Protein AF-A0A821DQD2-F1 (afdb_monomer_lite)

Secondary structure (DSSP, 8-state):
--------PPEEEEEE--SHHHHHHHHHHHHHHGGGEEEEEEP--

Foldseek 3Di:
DDPPPPPQAAAEAEQEAPDPVSVVVVVVVCVVQPPNHDYHYDHPD

pLDDT: mean 86.46, std 15.79, range [37.25, 97.44]

Structure (mmCIF, N/CA/C/O backbone):
data_AF-A0A821DQD2-F1
#
_entry.id   AF-A0A821DQD2-F1
#
loop_
_atom_site.group_PDB
_atom_site.id
_atom_site.type_symbol
_atom_site.label_atom_id
_atom_site.label_alt_id
_atom_site.label_comp_id
_atom_site.label_asym_id
_atom_site.label_entity_id
_atom_site.label_seq_id
_atom_site.pdbx_PDB_ins_c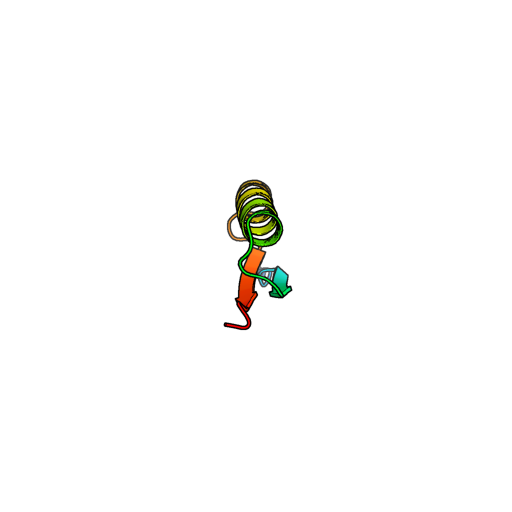ode
_atom_site.Cartn_x
_atom_site.Cartn_y
_atom_site.Cartn_z
_atom_site.occupancy
_atom_site.B_iso_or_equiv
_atom_site.auth_seq_id
_atom_site.auth_comp_id
_atom_site.auth_asym_id
_atom_site.auth_atom_id
_atom_site.pdbx_PDB_model_num
ATOM 1 N N . MET A 1 1 ? -24.586 2.523 32.007 1.00 37.25 1 MET A N 1
ATOM 2 C CA . MET A 1 1 ? -24.468 2.489 30.533 1.00 37.25 1 MET A CA 1
ATOM 3 C C . MET A 1 1 ? -23.010 2.252 30.192 1.00 37.25 1 MET A C 1
ATOM 5 O O . MET A 1 1 ? -22.203 3.141 30.417 1.00 37.25 1 MET A O 1
ATOM 9 N N . ALA A 1 2 ? -22.662 1.042 29.756 1.00 42.78 2 ALA A N 1
ATOM 10 C CA . ALA A 1 2 ? -21.331 0.760 29.235 1.00 42.78 2 ALA A CA 1
ATOM 11 C C . ALA A 1 2 ? -21.290 1.268 27.791 1.00 42.78 2 ALA A C 1
ATOM 13 O O . ALA A 1 2 ? -21.949 0.708 26.921 1.00 42.78 2 ALA A O 1
ATOM 14 N N . THR A 1 3 ? -20.580 2.364 27.545 1.00 53.00 3 THR A N 1
ATOM 15 C CA . THR A 1 3 ? -20.194 2.760 26.191 1.00 53.00 3 THR A CA 1
ATOM 16 C C . THR A 1 3 ? -19.158 1.751 25.718 1.00 53.00 3 THR A C 1
ATOM 18 O O . THR A 1 3 ? -17.978 1.863 26.046 1.00 53.00 3 THR A O 1
ATOM 21 N N . THR A 1 4 ? -19.603 0.718 25.008 1.00 54.19 4 THR A N 1
ATOM 22 C CA . THR A 1 4 ? -18.721 -0.118 24.199 1.00 54.19 4 THR A CA 1
ATOM 23 C C . THR A 1 4 ? -18.091 0.785 23.153 1.00 54.19 4 THR A C 1
ATOM 25 O O . THR A 1 4 ? -18.748 1.212 22.208 1.00 54.19 4 THR A O 1
ATOM 28 N N . THR A 1 5 ? -16.827 1.133 23.363 1.00 60.03 5 THR A N 1
ATOM 29 C CA . THR A 1 5 ? -15.984 1.755 22.351 1.00 60.03 5 THR A CA 1
ATOM 30 C C . THR A 1 5 ? -15.902 0.753 21.206 1.00 60.03 5 THR A C 1
ATOM 32 O O . THR A 1 5 ? -15.165 -0.227 21.298 1.00 60.03 5 THR A O 1
ATOM 35 N N . GLU A 1 6 ? -16.722 0.922 20.168 1.00 61.53 6 GLU A N 1
ATOM 36 C CA . GLU A 1 6 ? -16.576 0.151 18.939 1.00 61.53 6 GLU A CA 1
ATOM 37 C C . GLU A 1 6 ? -15.167 0.424 18.421 1.00 61.53 6 GLU A C 1
ATOM 39 O O . GLU A 1 6 ? -14.848 1.518 17.950 1.00 61.53 6 GLU A O 1
ATOM 44 N N . VAL A 1 7 ? -14.279 -0.553 18.593 1.00 63.31 7 VAL A N 1
ATOM 45 C CA . VAL A 1 7 ? -12.946 -0.511 18.008 1.00 63.31 7 VAL A CA 1
ATOM 46 C C . VAL A 1 7 ? -13.165 -0.678 16.512 1.00 63.31 7 VAL A C 1
ATOM 48 O O . VAL A 1 7 ? -13.209 -1.796 16.004 1.00 63.31 7 VAL A O 1
ATOM 51 N N . SER A 1 8 ? -13.403 0.443 15.826 1.00 78.62 8 SER A N 1
ATOM 52 C CA . SER A 1 8 ? -13.547 0.486 14.377 1.00 78.62 8 SER A CA 1
ATOM 53 C C . SER A 1 8 ? -12.307 -0.165 13.782 1.00 78.62 8 SER A C 1
ATOM 55 O O . SER A 1 8 ? -11.185 0.313 13.981 1.00 78.62 8 SER A O 1
ATOM 57 N N . GLN A 1 9 ? -12.499 -1.325 13.156 1.00 86.25 9 GLN A N 1
ATOM 58 C CA . GLN A 1 9 ? -11.389 -2.063 12.581 1.00 86.25 9 GLN A CA 1
ATOM 59 C C . GLN A 1 9 ? -10.746 -1.209 11.482 1.00 86.25 9 GLN A C 1
ATOM 61 O O . GLN A 1 9 ? -11.464 -0.573 10.707 1.00 86.25 9 GLN A O 1
ATOM 66 N N . PRO A 1 10 ? -9.406 -1.155 11.416 1.00 90.25 10 PRO A N 1
ATOM 67 C CA . PRO A 1 10 ? -8.724 -0.334 10.430 1.00 90.25 10 PRO A CA 1
ATOM 68 C C . PRO A 1 10 ? -9.031 -0.831 9.015 1.00 90.25 10 PRO A C 1
ATOM 70 O O . PRO A 1 10 ? -9.070 -2.038 8.766 1.00 90.25 10 PRO A O 1
ATOM 73 N N . LEU A 1 11 ? -9.193 0.101 8.076 1.00 93.00 11 LEU A N 1
ATOM 74 C CA . LEU A 1 11 ? -9.321 -0.203 6.656 1.00 93.00 11 LEU A CA 1
ATOM 75 C C . LEU A 1 11 ? -8.037 -0.882 6.171 1.00 93.00 11 LEU A C 1
ATOM 77 O O . LEU A 1 11 ? -6.951 -0.314 6.285 1.00 93.00 11 LEU A O 1
ATOM 81 N N . ILE A 1 12 ? -8.153 -2.087 5.619 1.00 95.38 12 ILE A N 1
ATOM 82 C CA . ILE A 1 12 ? -7.007 -2.818 5.077 1.00 95.38 12 ILE A CA 1
ATOM 83 C C . ILE A 1 12 ? -6.840 -2.451 3.604 1.00 95.38 12 ILE A C 1
ATOM 85 O O . ILE A 1 12 ? -7.757 -2.645 2.808 1.00 95.38 12 ILE A O 1
ATOM 89 N N . VAL A 1 13 ? -5.661 -1.950 3.239 1.00 96.12 13 VAL A N 1
ATOM 90 C CA . VAL A 1 13 ? -5.314 -1.578 1.863 1.00 96.12 13 VAL A CA 1
ATOM 91 C C . VAL A 1 13 ? -4.105 -2.381 1.417 1.00 96.12 13 VAL A C 1
ATOM 93 O O . VAL A 1 13 ? -3.070 -2.382 2.080 1.00 96.12 13 VAL A O 1
ATOM 96 N N . VAL A 1 14 ? -4.235 -3.063 0.283 1.00 96.06 14 VAL A N 1
ATOM 97 C CA . VAL A 1 14 ? -3.152 -3.842 -0.318 1.00 96.06 14 VAL A CA 1
ATOM 98 C C . VAL A 1 14 ? -2.602 -3.079 -1.516 1.00 96.06 14 VAL A C 1
ATOM 100 O O . VAL A 1 14 ? -3.347 -2.745 -2.435 1.00 96.06 14 VAL A O 1
ATOM 103 N N . VAL A 1 15 ? -1.299 -2.809 -1.508 1.00 95.81 15 VAL A N 1
ATOM 104 C CA . VAL A 1 15 ? -0.592 -2.115 -2.589 1.00 95.81 15 VAL A CA 1
ATOM 105 C C . VAL A 1 15 ? 0.318 -3.111 -3.292 1.00 95.81 15 VAL A C 1
ATOM 107 O O . VAL A 1 15 ? 1.292 -3.591 -2.717 1.00 95.81 15 VAL A O 1
ATOM 110 N N . SER A 1 16 ? -0.008 -3.429 -4.544 1.00 92.19 16 SER A N 1
ATOM 111 C CA . SER A 1 16 ? 0.813 -4.288 -5.399 1.00 92.19 16 SER A CA 1
ATOM 112 C C . SER A 1 16 ? 1.828 -3.434 -6.161 1.00 92.19 16 SER A C 1
ATOM 114 O O . SER A 1 16 ? 1.508 -2.869 -7.207 1.00 92.19 16 SER A O 1
ATOM 116 N N . GLY A 1 17 ? 3.043 -3.330 -5.624 1.00 90.50 17 GLY A N 1
ATOM 117 C CA . GLY A 1 17 ? 4.164 -2.594 -6.206 1.00 90.50 17 GLY A CA 1
ATOM 118 C C . GLY A 1 17 ? 4.907 -1.732 -5.181 1.00 90.50 17 GLY A C 1
ATOM 119 O O . GLY A 1 17 ? 4.392 -0.709 -4.738 1.00 90.50 17 GLY A O 1
ATOM 120 N N . GLY A 1 18 ? 6.158 -2.096 -4.877 1.00 88.75 18 GLY A N 1
ATOM 121 C CA . GLY A 1 18 ? 7.079 -1.335 -4.012 1.00 88.75 18 GLY A CA 1
ATOM 122 C C . GLY A 1 18 ? 7.814 -0.182 -4.712 1.00 88.75 18 GLY A C 1
ATOM 123 O O . GLY A 1 18 ? 8.789 0.347 -4.192 1.00 88.75 18 GLY A O 1
ATOM 124 N N . GLY A 1 19 ? 7.380 0.202 -5.916 1.00 94.19 19 GLY A N 1
ATOM 125 C CA . GLY A 1 19 ? 7.969 1.321 -6.651 1.00 94.19 19 GLY A CA 1
ATOM 126 C C . GLY A 1 19 ? 7.618 2.687 -6.040 1.00 94.19 19 GLY A C 1
ATOM 127 O O . GLY A 1 19 ? 6.752 2.772 -5.165 1.00 94.19 19 GLY A O 1
ATOM 128 N N . PRO A 1 20 ? 8.216 3.782 -6.548 1.00 95.56 20 PRO A N 1
ATOM 129 C CA . PRO A 1 20 ? 8.015 5.127 -6.005 1.00 95.56 20 PRO A CA 1
ATOM 130 C C . PRO A 1 20 ? 6.539 5.513 -5.856 1.00 95.56 20 PRO A C 1
ATOM 132 O O . PRO A 1 20 ? 6.138 6.014 -4.815 1.00 95.56 20 PRO A O 1
ATOM 135 N N . VAL A 1 21 ? 5.703 5.194 -6.851 1.00 95.12 21 VAL A N 1
ATOM 136 C CA . VAL A 1 21 ? 4.263 5.500 -6.823 1.00 95.12 21 VAL A CA 1
ATOM 137 C C . VAL A 1 21 ? 3.545 4.773 -5.682 1.00 95.12 21 VAL A C 1
ATOM 139 O O . VAL A 1 21 ? 2.794 5.398 -4.935 1.00 95.12 21 VAL A O 1
ATOM 142 N N . GLY A 1 22 ? 3.790 3.469 -5.518 1.00 95.06 22 GLY A N 1
ATOM 143 C CA . GLY A 1 22 ? 3.145 2.661 -4.481 1.00 95.06 22 GLY A CA 1
ATOM 144 C C . GLY A 1 22 ? 3.556 3.093 -3.075 1.00 95.06 22 GLY A C 1
ATOM 145 O O . GLY A 1 22 ? 2.710 3.206 -2.184 1.00 95.06 22 GLY A O 1
ATOM 146 N N . LEU A 1 23 ? 4.836 3.421 -2.890 1.00 95.56 23 LEU A N 1
ATOM 147 C CA . LEU A 1 23 ? 5.355 3.924 -1.619 1.00 95.56 23 LEU A CA 1
ATOM 148 C C . LEU A 1 23 ? 4.822 5.324 -1.294 1.00 95.56 23 LEU A C 1
ATOM 150 O O . LEU A 1 23 ? 4.372 5.549 -0.172 1.00 95.56 23 LEU A O 1
ATOM 154 N N . THR A 1 24 ? 4.805 6.251 -2.257 1.00 96.62 24 THR A N 1
ATOM 155 C CA . THR A 1 24 ? 4.268 7.605 -2.043 1.00 96.62 24 THR A CA 1
ATOM 156 C C . THR A 1 24 ? 2.774 7.576 -1.730 1.00 96.62 24 THR A C 1
ATOM 158 O O . THR A 1 24 ? 2.342 8.252 -0.796 1.00 96.62 24 THR A O 1
ATOM 161 N N . PHE A 1 25 ? 1.990 6.762 -2.445 1.00 95.88 25 PHE A N 1
ATOM 162 C CA . PHE A 1 25 ? 0.577 6.546 -2.130 1.00 95.88 25 PHE A CA 1
ATOM 163 C C . PHE A 1 25 ? 0.398 6.016 -0.702 1.00 95.88 25 PHE A C 1
ATOM 165 O O . PHE A 1 25 ? -0.386 6.569 0.067 1.00 95.88 25 PHE A O 1
ATOM 172 N N . SER A 1 26 ? 1.168 4.989 -0.329 1.00 95.75 26 SER A N 1
ATOM 173 C CA . SER A 1 26 ? 1.093 4.374 1.001 1.00 95.75 26 SER A CA 1
ATOM 174 C C . SER A 1 26 ? 1.427 5.375 2.109 1.00 95.75 26 SER A C 1
ATOM 176 O O . SER A 1 26 ? 0.732 5.444 3.127 1.00 95.75 26 SER A O 1
ATOM 178 N N . LEU A 1 27 ? 2.460 6.193 1.898 1.00 96.62 27 LEU A N 1
ATOM 179 C CA . LEU A 1 27 ? 2.865 7.228 2.842 1.00 96.62 27 LEU A CA 1
ATOM 180 C C . LEU A 1 27 ? 1.765 8.284 3.001 1.00 96.62 27 LEU A C 1
ATOM 182 O O . LEU A 1 27 ? 1.344 8.571 4.120 1.00 96.62 27 LEU A O 1
ATOM 186 N N . HIS A 1 28 ? 1.257 8.816 1.887 1.00 97.44 28 HIS A N 1
ATOM 187 C CA . HIS A 1 28 ? 0.232 9.856 1.903 1.00 97.44 28 HIS A CA 1
ATOM 188 C C . HIS A 1 28 ? -1.068 9.368 2.558 1.00 97.44 28 HIS A C 1
ATOM 190 O O . HIS A 1 28 ? -1.626 10.048 3.419 1.00 97.44 28 HIS A O 1
ATOM 196 N N . LEU A 1 29 ? -1.501 8.147 2.234 1.00 95.69 29 LEU A N 1
ATOM 197 C CA . LEU A 1 29 ? -2.684 7.529 2.829 1.00 95.69 29 LEU A CA 1
ATOM 198 C C . LEU A 1 29 ? -2.529 7.332 4.345 1.00 95.69 29 LEU A C 1
ATOM 200 O O . LEU A 1 29 ? -3.457 7.607 5.108 1.00 95.69 29 LEU A O 1
ATOM 204 N N . THR A 1 30 ? -1.339 6.921 4.793 1.00 95.88 30 THR A N 1
ATOM 205 C CA . THR A 1 30 ? -1.028 6.786 6.225 1.00 95.88 30 THR A CA 1
ATOM 206 C C . THR A 1 30 ? -1.057 8.141 6.933 1.00 95.88 30 THR A C 1
ATOM 208 O O . THR A 1 30 ? -1.568 8.228 8.046 1.00 95.88 30 THR A O 1
ATOM 211 N N . MET A 1 31 ? -0.574 9.215 6.301 1.00 96.94 31 MET A N 1
ATOM 212 C CA . MET A 1 31 ? -0.632 10.567 6.879 1.00 96.94 31 MET A CA 1
ATOM 213 C C . MET A 1 31 ? -2.072 11.079 7.026 1.00 96.94 31 MET A C 1
ATOM 215 O O . MET A 1 31 ? -2.367 11.779 7.991 1.00 96.94 31 MET A O 1
ATOM 219 N N . MET A 1 32 ? -2.969 10.717 6.104 1.00 96.50 32 MET A N 1
ATOM 220 C CA . MET A 1 32 ? -4.375 11.136 6.145 1.00 96.50 32 MET A CA 1
ATOM 221 C C . MET A 1 32 ? -5.215 10.339 7.147 1.00 96.50 32 MET A C 1
ATOM 223 O O . MET A 1 32 ? -6.051 10.910 7.844 1.00 96.50 32 MET A O 1
ATOM 227 N N . MET A 1 33 ? -5.032 9.018 7.199 1.00 94.00 33 MET A N 1
ATOM 228 C CA . MET A 1 33 ? -5.914 8.121 7.958 1.00 94.00 33 MET A CA 1
ATOM 229 C C . MET A 1 33 ? -5.294 7.623 9.267 1.00 94.00 33 MET A C 1
ATOM 231 O O . MET A 1 33 ? -6.009 7.129 10.140 1.00 94.00 33 MET A O 1
ATOM 235 N N . GLY A 1 34 ? -3.977 7.752 9.438 1.00 91.25 34 GLY A N 1
ATOM 236 C CA . GLY A 1 34 ? -3.258 7.347 10.642 1.00 91.25 34 GLY A CA 1
ATOM 237 C C . GLY A 1 34 ? -3.604 5.922 11.076 1.00 91.25 34 GLY A C 1
ATOM 238 O O . GLY A 1 34 ? -3.518 4.973 10.302 1.00 91.25 34 GLY A O 1
ATOM 239 N N . LYS A 1 35 ? -4.062 5.780 12.325 1.00 90.88 35 LYS A N 1
ATOM 240 C CA . LYS A 1 35 ? -4.451 4.493 12.930 1.00 90.88 35 LYS A CA 1
ATOM 241 C C . LYS A 1 35 ? -5.682 3.824 12.299 1.00 90.88 35 LYS A C 1
ATOM 243 O O . LYS A 1 35 ? -5.991 2.691 12.653 1.00 90.88 35 LYS A O 1
ATOM 248 N N . HIS A 1 36 ? -6.403 4.516 11.417 1.00 92.75 36 HIS A N 1
ATOM 249 C CA . HIS A 1 36 ? -7.610 4.000 10.769 1.00 92.75 36 HIS A CA 1
ATOM 250 C C . HIS A 1 36 ? -7.316 3.203 9.495 1.00 92.75 36 HIS A C 1
ATOM 252 O O . HIS A 1 36 ? -8.245 2.652 8.909 1.00 92.75 36 HIS A O 1
ATOM 258 N N . VAL A 1 37 ? -6.053 3.119 9.063 1.00 95.44 37 VAL A N 1
ATOM 259 C CA . VAL A 1 37 ? -5.652 2.348 7.886 1.00 95.44 37 VAL A CA 1
ATOM 260 C C . VAL A 1 37 ? -4.507 1.396 8.224 1.00 95.44 37 VAL A C 1
ATOM 262 O O . VAL A 1 37 ? -3.588 1.732 8.968 1.00 95.44 37 VAL A O 1
ATOM 265 N N . LYS A 1 38 ? -4.558 0.189 7.664 1.00 95.56 38 LYS A N 1
ATOM 266 C CA . LYS A 1 38 ? -3.473 -0.790 7.678 1.00 95.56 38 LYS A CA 1
ATOM 267 C C . LYS A 1 38 ? -3.073 -1.071 6.236 1.00 95.56 38 LYS A C 1
ATOM 269 O O . LYS A 1 38 ? -3.851 -1.649 5.483 1.00 95.56 38 LYS A O 1
ATOM 274 N N . ILE A 1 39 ? -1.861 -0.676 5.864 1.00 95.88 39 ILE A N 1
ATOM 275 C CA . ILE A 1 39 ? -1.355 -0.832 4.498 1.00 95.88 39 ILE A CA 1
ATOM 276 C C . ILE A 1 39 ? -0.415 -2.035 4.436 1.00 95.88 39 ILE A C 1
ATOM 278 O O . ILE A 1 39 ? 0.490 -2.164 5.260 1.00 95.88 39 ILE A O 1
ATOM 282 N N . ILE A 1 40 ? -0.640 -2.919 3.468 1.00 95.94 40 ILE A N 1
ATOM 283 C CA 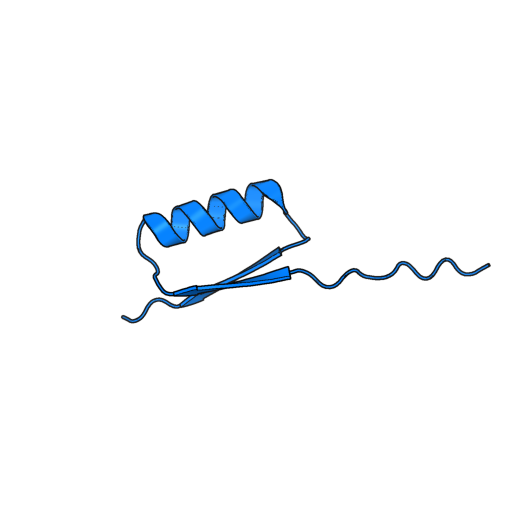. ILE A 1 40 ? 0.204 -4.081 3.175 1.00 95.94 40 ILE A CA 1
ATOM 284 C C . ILE A 1 40 ? 0.783 -3.879 1.778 1.00 95.94 40 ILE A C 1
ATOM 286 O O . ILE A 1 40 ? 0.035 -3.798 0.805 1.00 95.94 40 ILE A O 1
ATOM 290 N N . IL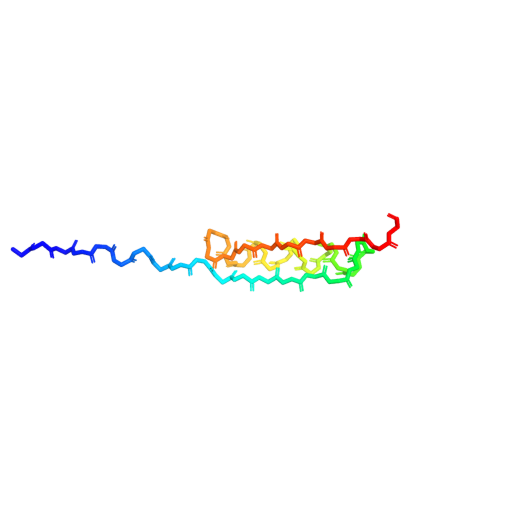E A 1 41 ? 2.106 -3.787 1.680 1.00 94.88 41 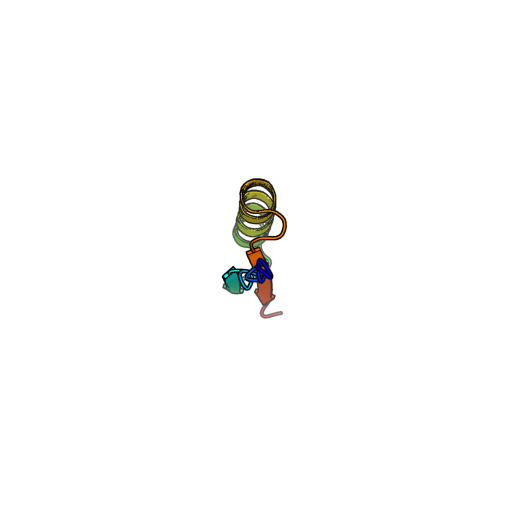ILE A N 1
ATOM 291 C CA . ILE A 1 41 ? 2.804 -3.566 0.413 1.00 94.88 41 ILE A CA 1
ATOM 292 C C . ILE A 1 41 ? 3.399 -4.892 -0.045 1.00 94.88 41 ILE A C 1
ATOM 294 O O . ILE A 1 41 ? 4.187 -5.501 0.677 1.00 94.88 41 ILE A O 1
ATOM 298 N N . TYR A 1 42 ? 3.022 -5.323 -1.244 1.00 93.56 42 TYR A N 1
ATOM 299 C CA . TY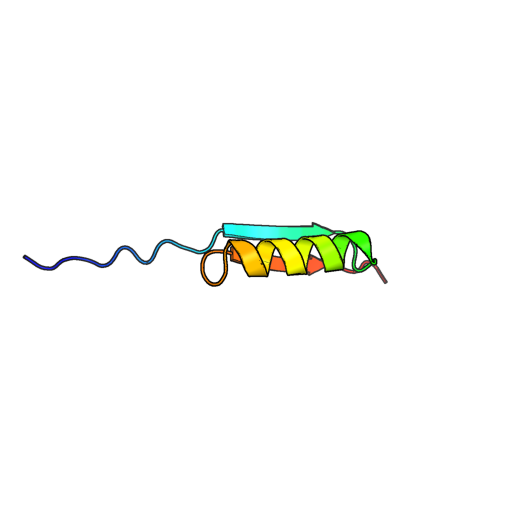R A 1 42 ? 3.632 -6.456 -1.927 1.00 93.56 42 TYR A CA 1
ATOM 300 C C . TYR A 1 42 ? 4.577 -5.942 -3.006 1.00 93.56 42 TYR A C 1
ATOM 302 O O . TYR A 1 42 ? 4.154 -5.303 -3.971 1.00 93.56 42 TYR A O 1
ATOM 310 N N . GLU A 1 43 ? 5.861 -6.236 -2.852 1.00 86.88 43 GLU A N 1
ATOM 311 C CA . GLU A 1 43 ? 6.863 -6.047 -3.892 1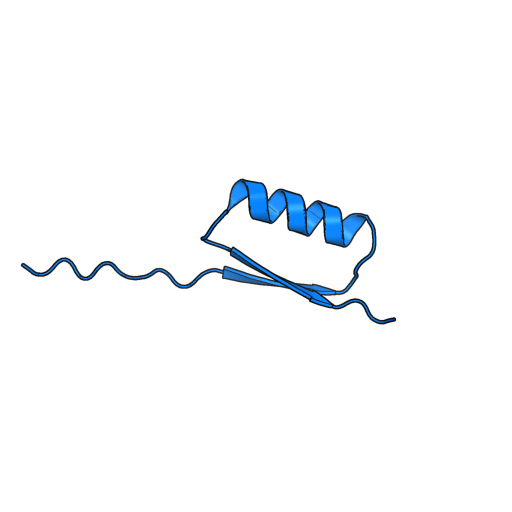.00 86.88 43 GLU A CA 1
ATOM 312 C C . GLU A 1 43 ? 7.134 -7.404 -4.547 1.00 86.88 43 GLU A C 1
ATOM 314 O O . GLU A 1 43 ? 7.459 -8.369 -3.868 1.00 86.88 43 GLU A O 1
ATOM 319 N N . GLY A 1 44 ? 6.928 -7.501 -5.861 1.00 80.81 44 GLY A N 1
ATOM 320 C CA . GLY A 1 44 ? 7.029 -8.762 -6.607 1.00 80.81 44 GLY A CA 1
ATOM 321 C C . GLY A 1 44 ? 8.450 -9.138 -7.029 1.00 80.81 44 GLY A C 1
ATOM 322 O O . GLY A 1 44 ? 8.602 -9.714 -8.104 1.00 80.81 44 GLY A O 1
ATOM 323 N N . ARG A 1 45 ? 9.470 -8.738 -6.265 1.00 65.25 45 ARG A N 1
ATOM 324 C CA . ARG A 1 45 ? 10.881 -9.022 -6.562 1.00 65.25 45 ARG A CA 1
ATOM 325 C C . ARG A 1 45 ? 11.412 -10.169 -5.721 1.00 65.25 45 ARG A C 1
ATOM 327 O O . ARG A 1 45 ? 11.088 -10.198 -4.516 1.00 65.25 45 ARG A O 1
#

Sequence (45 aa):
MATTTEVSQPLIVVVSGGGPVGLTFSLHLTMMMGKHVKIIIYEGR

Radius of gyration: 14.1 Å; chains: 1; bounding box: 35×20×37 Å